Protein AF-U7V173-F1 (afdb_monomer_lite)

Secondary structure (DSSP, 8-state):
-PPPPHHHHHHHHHHHHHHHHHHHHIIIIIS---TTSGGGHHHHHHHHHHHHHHHHHHHHHHHHHTT--S-HHHHHHHHHHHTTHHHH---

Radius of gyration: 14.27 Å; chains: 1; bounding box: 32×26×40 Å

Foldseek 3Di:
DPDDDPVLLVVLLVVLVVVLVVVCCCCCVVVVHRCCDDPSVVVNVLSVLLSVQLSVLVVVQCVVCVVPPDDPVVSRVVSSNCSNVVVPDDD

pLDDT: mean 80.22, std 13.25, range [49.69, 95.75]

Sequence (91 aa):
MKRQGVLEILTYFVVGILFFFGYYLLMTEVFDIYPFSGVALIPTIYFVVAIFAFPKAGDIISNKTKDSILPPNFVMPLAYIIAPLFLFSKR

Structure (mmCIF, N/CA/C/O backbone):
data_AF-U7V173-F1
#
_entry.id   AF-U7V173-F1
#
loop_
_atom_site.group_PDB
_atom_site.id
_atom_site.type_symbol
_atom_site.label_atom_id
_atom_site.label_alt_id
_atom_site.label_comp_id
_atom_site.label_asym_id
_atom_site.label_entity_id
_atom_site.label_seq_id
_atom_site.pdbx_PDB_ins_code
_atom_site.Cartn_x
_atom_site.Cartn_y
_atom_site.Cartn_z
_atom_site.occupancy
_atom_site.B_iso_or_equiv
_atom_site.auth_seq_id
_atom_site.auth_comp_id
_atom_site.auth_asym_id
_atom_site.auth_atom_id
_atom_site.pdbx_PDB_model_num
ATOM 1 N N . MET A 1 1 ? -10.025 -0.298 22.755 1.00 49.69 1 MET A N 1
ATOM 2 C CA . MET A 1 1 ? -10.251 -0.327 21.293 1.00 49.69 1 MET A CA 1
ATOM 3 C C . MET A 1 1 ? -11.561 -1.053 21.040 1.00 49.69 1 MET A C 1
ATOM 5 O O . MET A 1 1 ? -11.744 -2.137 21.589 1.00 49.69 1 MET A O 1
ATOM 9 N N . LYS A 1 2 ? -12.500 -0.434 20.318 1.00 55.12 2 LYS A N 1
ATOM 10 C CA . LYS A 1 2 ? -13.758 -1.090 19.921 1.00 55.12 2 LYS A CA 1
ATOM 11 C C . LYS A 1 2 ? -13.387 -2.179 18.904 1.00 55.12 2 LYS A C 1
ATOM 13 O O . LYS A 1 2 ? -12.499 -1.948 18.094 1.00 55.12 2 LYS A O 1
ATOM 18 N N . ARG A 1 3 ? -13.988 -3.373 18.960 1.00 62.53 3 ARG A N 1
ATOM 19 C CA . ARG A 1 3 ? -13.731 -4.394 17.926 1.00 62.53 3 ARG A CA 1
ATOM 20 C C . ARG A 1 3 ? -14.183 -3.832 16.576 1.00 62.53 3 ARG A C 1
ATOM 22 O O . ARG A 1 3 ? -15.348 -3.458 16.460 1.00 62.53 3 ARG A O 1
ATOM 29 N N . GLN A 1 4 ? -13.278 -3.782 15.600 1.00 69.94 4 GLN A N 1
ATOM 30 C CA . GLN A 1 4 ? -13.637 -3.448 14.223 1.00 69.94 4 GLN A CA 1
ATOM 31 C C . GLN A 1 4 ? -14.654 -4.458 13.694 1.00 69.94 4 GLN A C 1
ATOM 33 O O . GLN A 1 4 ? -14.535 -5.666 13.932 1.00 69.94 4 GLN A O 1
ATOM 38 N N . GLY A 1 5 ? -15.667 -3.957 12.991 1.00 81.50 5 GLY A N 1
ATOM 39 C CA . GLY A 1 5 ? -16.629 -4.811 12.303 1.00 81.50 5 GLY A CA 1
ATOM 40 C C . GLY A 1 5 ? -15.986 -5.483 11.089 1.00 81.50 5 GLY A C 1
ATOM 41 O O . GLY A 1 5 ? -15.118 -4.907 10.439 1.00 81.50 5 GLY A O 1
ATOM 42 N N . VAL A 1 6 ? -16.445 -6.685 10.733 1.00 82.44 6 VAL A N 1
ATOM 43 C CA . VAL A 1 6 ? -15.946 -7.420 9.552 1.00 82.44 6 VAL A CA 1
ATOM 44 C C . VAL A 1 6 ? -16.095 -6.593 8.268 1.00 82.44 6 VAL A C 1
ATOM 46 O O . VAL A 1 6 ? -15.183 -6.563 7.448 1.00 82.44 6 VAL A O 1
ATOM 49 N N . LEU A 1 7 ? -17.204 -5.860 8.121 1.00 81.31 7 LEU A N 1
ATOM 50 C CA . LEU A 1 7 ? -17.440 -4.962 6.984 1.00 81.31 7 LEU A CA 1
ATOM 51 C C . LEU A 1 7 ? -16.421 -3.818 6.905 1.00 81.31 7 LEU A C 1
ATOM 53 O O . LEU A 1 7 ? -16.012 -3.424 5.817 1.00 81.31 7 LEU A O 1
ATOM 57 N N . GLU A 1 8 ? -15.987 -3.302 8.051 1.00 78.50 8 GLU A N 1
ATOM 58 C CA . GLU A 1 8 ? -15.000 -2.225 8.117 1.00 78.50 8 GLU A CA 1
ATOM 59 C C . GLU A 1 8 ? -13.628 -2.732 7.657 1.00 78.50 8 GLU A C 1
ATOM 61 O O . GLU A 1 8 ? -12.991 -2.126 6.800 1.00 78.50 8 GLU A O 1
ATOM 66 N N . ILE A 1 9 ? -13.227 -3.913 8.138 1.00 82.88 9 ILE A N 1
ATOM 67 C CA . ILE A 1 9 ? -12.000 -4.598 7.711 1.00 82.88 9 ILE A CA 1
ATOM 68 C C . ILE A 1 9 ? -12.021 -4.851 6.198 1.00 82.88 9 ILE A C 1
ATOM 70 O O . ILE A 1 9 ? -11.051 -4.534 5.510 1.00 82.88 9 ILE A O 1
ATOM 74 N N . LEU A 1 10 ? -13.132 -5.374 5.667 1.00 86.12 10 LEU A N 1
ATOM 75 C CA . LEU A 1 10 ? -13.298 -5.595 4.227 1.00 86.12 10 LEU A CA 1
ATOM 76 C C . LEU A 1 10 ? -13.193 -4.292 3.430 1.00 86.12 10 LEU A C 1
ATOM 78 O O . LEU A 1 10 ? -12.567 -4.276 2.373 1.00 86.12 10 LEU A O 1
ATOM 82 N N . THR A 1 11 ? -13.745 -3.197 3.952 1.00 85.38 11 THR A N 1
ATOM 83 C CA . THR A 1 11 ? -13.653 -1.879 3.311 1.00 85.38 11 THR A CA 1
ATOM 84 C C . THR A 1 11 ? -12.197 -1.431 3.199 1.00 85.38 11 THR A C 1
ATOM 86 O O . THR A 1 11 ? -11.769 -1.027 2.120 1.00 85.38 11 THR A O 1
ATOM 89 N N . TYR A 1 12 ? -11.402 -1.576 4.265 1.00 84.88 12 TYR A N 1
ATOM 90 C CA . TYR A 1 12 ? -9.968 -1.275 4.212 1.00 84.88 12 TYR A CA 1
ATOM 91 C C . TYR A 1 12 ? -9.234 -2.147 3.190 1.00 84.88 12 TYR A C 1
ATOM 93 O O . TYR A 1 12 ? -8.420 -1.623 2.435 1.00 84.88 12 TYR A O 1
ATOM 101 N N . PHE A 1 13 ? -9.541 -3.443 3.097 1.00 86.56 13 PHE A N 1
ATOM 102 C CA . PHE A 1 13 ? -8.929 -4.306 2.080 1.00 86.56 13 PHE A CA 1
ATOM 103 C C . PHE A 1 13 ? -9.256 -3.858 0.655 1.00 86.56 13 PHE A C 1
ATOM 105 O O . PHE A 1 13 ? -8.345 -3.728 -0.160 1.00 86.56 13 PHE A O 1
ATOM 112 N N . VAL A 1 14 ? -10.528 -3.576 0.362 1.00 89.44 14 VAL A N 1
ATOM 113 C CA . VAL A 1 14 ? -10.954 -3.103 -0.965 1.00 89.44 14 VAL A CA 1
ATOM 114 C C . VAL A 1 14 ? -10.262 -1.785 -1.312 1.00 89.44 14 VAL A C 1
ATOM 116 O O . VAL A 1 14 ? -9.696 -1.654 -2.394 1.00 89.44 14 VAL A O 1
ATOM 119 N N . VAL A 1 15 ? -10.235 -0.831 -0.381 1.00 88.19 15 VAL A N 1
ATOM 120 C CA . VAL A 1 15 ? -9.566 0.462 -0.585 1.00 88.19 15 VAL A CA 1
ATOM 121 C C . VAL A 1 15 ? -8.051 0.291 -0.752 1.00 88.19 15 VAL A C 1
ATOM 123 O O . VAL A 1 15 ? -7.453 0.930 -1.613 1.00 88.19 15 VAL A O 1
ATOM 126 N N . GLY A 1 16 ? -7.422 -0.600 0.016 1.00 88.19 16 GLY A N 1
ATOM 127 C CA . GLY A 1 16 ? -5.999 -0.905 -0.127 1.00 88.19 16 GLY A CA 1
ATOM 128 C C . GLY A 1 16 ? -5.662 -1.501 -1.494 1.00 88.19 16 GLY A C 1
ATOM 129 O O . GLY A 1 16 ? -4.696 -1.083 -2.130 1.00 88.19 16 GLY A O 1
ATOM 130 N N . ILE A 1 17 ? -6.497 -2.419 -1.990 1.00 92.12 17 ILE A N 1
ATOM 131 C CA . ILE A 1 17 ? -6.361 -2.979 -3.341 1.00 92.12 17 ILE A CA 1
ATOM 132 C C . ILE A 1 17 ? -6.501 -1.880 -4.398 1.00 92.12 17 ILE A C 1
ATOM 134 O O . ILE A 1 17 ? -5.722 -1.865 -5.346 1.00 92.12 17 ILE A O 1
ATOM 138 N N . LEU A 1 18 ? -7.430 -0.932 -4.229 1.00 92.38 18 LEU A N 1
ATOM 139 C CA . LEU A 1 18 ? -7.569 0.205 -5.145 1.00 92.38 18 LEU A CA 1
ATOM 140 C C . LEU A 1 18 ? -6.309 1.082 -5.173 1.00 92.38 18 LEU A C 1
ATOM 142 O O . LEU A 1 18 ? -5.868 1.471 -6.254 1.00 92.38 18 LEU A O 1
ATOM 146 N N . PHE A 1 19 ? -5.688 1.353 -4.021 1.00 90.12 19 PHE A N 1
ATOM 147 C CA . PHE A 1 19 ? -4.417 2.086 -3.982 1.00 90.12 19 PHE A CA 1
ATOM 148 C C . PHE A 1 19 ? -3.278 1.319 -4.655 1.00 90.12 19 PHE A C 1
ATOM 150 O O . PHE A 1 19 ? -2.494 1.914 -5.396 1.00 90.12 19 PHE A O 1
ATOM 157 N N . PHE A 1 20 ? -3.192 0.006 -4.436 1.00 92.81 20 PHE A N 1
ATOM 158 C CA . PHE A 1 20 ? -2.206 -0.826 -5.122 1.00 92.81 20 PHE A CA 1
ATOM 159 C C . PHE A 1 20 ? -2.437 -0.874 -6.633 1.00 92.81 20 PHE A C 1
ATOM 161 O O . PHE A 1 20 ? -1.484 -0.787 -7.400 1.00 92.81 20 PHE A O 1
ATOM 168 N N . PHE A 1 21 ? -3.694 -0.949 -7.067 1.00 94.19 21 PHE A N 1
ATOM 169 C CA . PHE A 1 21 ? -4.047 -0.911 -8.479 1.00 94.19 21 PHE A CA 1
ATOM 170 C C . PHE A 1 21 ? -3.679 0.434 -9.119 1.00 94.19 21 PHE A C 1
ATOM 172 O O . PHE A 1 21 ? -3.098 0.458 -10.200 1.00 94.19 21 PHE A O 1
ATOM 179 N N . GLY A 1 22 ? -3.924 1.550 -8.424 1.00 93.00 22 GLY A N 1
ATOM 180 C CA . GLY A 1 22 ? -3.473 2.871 -8.866 1.00 93.00 22 GLY A CA 1
ATOM 181 C C . GLY A 1 22 ? -1.950 2.963 -9.000 1.00 93.00 22 GLY A C 1
ATOM 182 O O . GLY A 1 22 ? -1.455 3.477 -9.999 1.00 93.00 22 GLY A O 1
ATOM 183 N N . TYR A 1 23 ? -1.204 2.411 -8.038 1.00 93.19 23 TYR A N 1
ATOM 184 C CA . TYR A 1 23 ? 0.255 2.291 -8.131 1.00 93.19 23 TYR A CA 1
ATOM 185 C C . TYR A 1 23 ? 0.689 1.432 -9.327 1.00 93.19 23 TYR A C 1
ATOM 187 O O . TYR A 1 23 ? 1.587 1.826 -10.066 1.00 93.19 23 TYR A O 1
ATOM 195 N N . TYR A 1 24 ? 0.042 0.285 -9.542 1.00 94.12 24 TYR A N 1
ATOM 196 C CA . TYR A 1 24 ? 0.342 -0.600 -10.664 1.00 94.12 24 TYR A CA 1
ATOM 197 C C . TYR A 1 24 ? 0.169 0.124 -12.004 1.00 94.12 24 TYR A C 1
ATOM 199 O O . TYR A 1 24 ? 1.110 0.147 -12.791 1.00 94.12 24 TYR A O 1
ATOM 207 N N . LEU A 1 25 ? -0.980 0.779 -12.216 1.00 95.75 25 LEU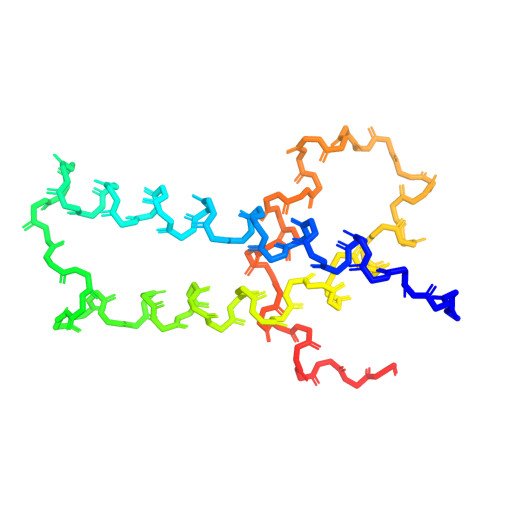 A N 1
ATOM 208 C CA . LEU A 1 25 ? -1.249 1.547 -13.436 1.00 95.75 25 LEU A CA 1
ATOM 209 C C . LEU A 1 25 ? -0.264 2.698 -13.624 1.00 95.75 25 LEU A C 1
ATOM 211 O O . LEU A 1 25 ? 0.196 2.937 -14.731 1.00 95.75 25 LEU A O 1
ATOM 215 N N . LEU A 1 26 ? 0.095 3.405 -12.553 1.00 94.06 26 LEU A N 1
ATOM 216 C CA . LEU A 1 26 ? 1.108 4.456 -12.614 1.00 94.06 26 LEU A CA 1
ATOM 217 C C . LEU A 1 26 ? 2.451 3.893 -13.110 1.00 94.06 26 LEU A C 1
ATOM 219 O O . LEU A 1 26 ? 3.087 4.480 -13.981 1.00 94.06 26 LEU A O 1
ATOM 223 N N . MET A 1 27 ? 2.874 2.739 -12.592 1.00 94.69 27 MET A N 1
ATOM 224 C CA . MET A 1 27 ? 4.133 2.112 -12.997 1.00 94.69 27 MET A CA 1
ATOM 225 C C . MET A 1 27 ? 4.102 1.616 -14.443 1.00 94.69 27 MET A C 1
ATOM 227 O O . MET A 1 27 ? 5.078 1.829 -15.159 1.00 94.69 27 MET A O 1
ATOM 231 N N . THR A 1 28 ? 3.003 1.001 -14.884 1.00 95.19 28 THR A N 1
ATOM 232 C CA . THR A 1 28 ? 2.911 0.436 -16.238 1.00 95.19 28 THR A CA 1
ATOM 233 C C . THR A 1 28 ? 2.601 1.484 -17.301 1.00 95.19 28 THR A C 1
ATOM 235 O O . THR A 1 28 ? 3.257 1.498 -18.332 1.00 95.19 28 THR A O 1
ATOM 238 N N . GLU A 1 29 ? 1.647 2.383 -17.059 1.00 95.56 29 GLU A N 1
ATOM 239 C CA . GLU A 1 29 ? 1.147 3.323 -18.076 1.00 95.56 29 GLU A CA 1
ATOM 240 C C . GLU A 1 29 ? 1.957 4.622 -18.146 1.00 95.56 29 GLU A C 1
ATOM 242 O O . GLU A 1 29 ? 2.040 5.243 -19.202 1.00 95.56 29 GLU A O 1
ATOM 247 N N . VAL A 1 30 ? 2.530 5.072 -17.023 1.00 95.25 30 VAL A N 1
ATOM 248 C CA . VAL A 1 30 ? 3.249 6.360 -16.967 1.00 95.25 30 VAL A CA 1
ATOM 249 C C . VAL A 1 30 ? 4.755 6.158 -17.029 1.00 95.25 30 VAL A C 1
ATOM 251 O O . VAL A 1 30 ? 5.446 6.909 -17.713 1.00 95.25 30 VAL A O 1
ATOM 254 N N . PHE A 1 31 ? 5.270 5.164 -16.305 1.00 91.88 31 PHE A N 1
ATOM 255 C CA . PHE A 1 31 ? 6.710 4.930 -16.206 1.00 91.88 31 PHE A CA 1
ATOM 256 C C . PHE A 1 31 ? 7.229 3.814 -17.115 1.00 91.88 31 PHE A C 1
ATOM 258 O O . PHE A 1 31 ? 8.443 3.717 -17.265 1.00 91.88 31 PHE A O 1
ATOM 265 N N . ASP A 1 32 ? 6.348 3.005 -17.714 1.00 93.56 32 ASP A N 1
ATOM 266 C CA . ASP A 1 32 ? 6.707 1.826 -18.520 1.00 93.56 32 ASP A CA 1
ATOM 267 C C . ASP A 1 32 ? 7.655 0.861 -17.773 1.00 93.56 32 ASP A C 1
ATOM 269 O O . ASP A 1 32 ? 8.612 0.299 -18.307 1.00 93.56 32 ASP A O 1
ATOM 273 N N . ILE A 1 33 ? 7.418 0.701 -16.466 1.00 92.62 33 ILE A N 1
ATOM 274 C CA . ILE A 1 33 ? 8.201 -0.167 -15.585 1.00 92.62 33 ILE A CA 1
ATOM 275 C C . ILE A 1 33 ? 7.310 -1.293 -15.089 1.00 92.62 33 ILE A C 1
ATOM 277 O O . ILE A 1 33 ? 6.279 -1.061 -14.458 1.00 92.62 33 ILE A O 1
ATOM 281 N N . TYR A 1 34 ? 7.761 -2.53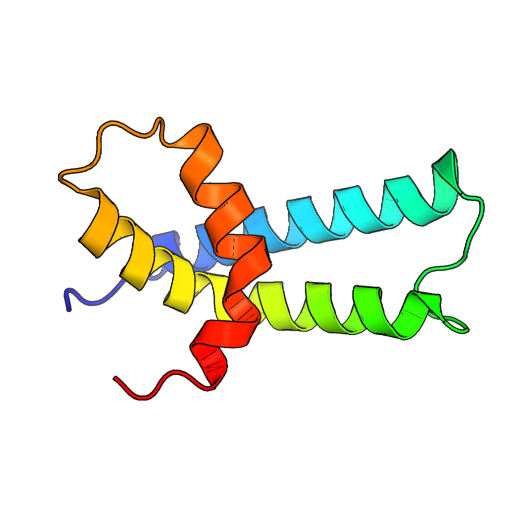4 -15.270 1.00 92.81 34 TYR A N 1
ATOM 282 C CA . TYR A 1 34 ? 7.087 -3.686 -14.686 1.00 92.81 34 TYR A CA 1
ATOM 283 C C . TYR A 1 34 ? 7.309 -3.736 -13.158 1.00 92.81 34 TYR A C 1
ATOM 285 O O . TYR A 1 34 ? 8.435 -3.996 -12.708 1.00 92.81 34 TYR A O 1
ATOM 293 N N . PRO A 1 35 ? 6.259 -3.536 -12.332 1.00 89.62 35 PRO A N 1
ATOM 294 C CA . PRO A 1 35 ? 6.410 -3.304 -10.894 1.00 89.62 35 PRO A CA 1
ATOM 295 C C . PRO A 1 35 ? 6.894 -4.536 -10.117 1.00 89.62 35 PRO A C 1
ATOM 297 O O . PRO A 1 35 ? 7.460 -4.405 -9.034 1.00 89.62 35 PRO A O 1
ATOM 300 N N . PHE A 1 36 ? 6.742 -5.740 -10.671 1.00 93.50 36 PHE A N 1
ATOM 301 C CA . PHE A 1 36 ? 7.215 -6.981 -10.051 1.00 93.50 36 PHE A CA 1
ATOM 302 C C . PHE A 1 36 ? 8.641 -7.368 -10.480 1.00 93.50 36 PHE A C 1
ATOM 304 O O . PHE A 1 36 ? 9.019 -8.535 -10.389 1.00 93.50 36 PHE A O 1
ATOM 311 N N . SER A 1 37 ? 9.445 -6.413 -10.957 1.00 90.12 37 SER A N 1
ATOM 312 C CA . SER A 1 37 ? 10.836 -6.660 -11.350 1.00 90.12 37 SER A CA 1
ATOM 313 C C . SER A 1 37 ? 11.787 -5.540 -10.938 1.00 90.12 37 SER A C 1
ATOM 315 O O . SER A 1 37 ? 11.390 -4.393 -10.731 1.00 90.12 37 SER A O 1
ATOM 317 N N . GLY A 1 38 ? 13.070 -5.892 -10.822 1.00 91.19 38 GLY A N 1
ATOM 318 C CA . GLY A 1 38 ? 14.147 -4.946 -10.544 1.00 91.19 38 GLY A CA 1
ATOM 319 C C . GLY A 1 38 ? 13.921 -4.136 -9.266 1.00 91.19 38 GLY A C 1
ATOM 320 O O . GLY A 1 38 ? 13.427 -4.641 -8.259 1.00 91.19 38 GLY A O 1
ATOM 321 N N . VAL A 1 39 ? 14.284 -2.855 -9.314 1.00 89.31 39 VAL A N 1
ATOM 322 C CA . VAL A 1 39 ? 14.175 -1.938 -8.167 1.00 89.31 39 VAL A CA 1
ATOM 323 C C . VAL A 1 39 ? 12.727 -1.594 -7.803 1.00 89.31 39 VAL A C 1
ATOM 325 O O . VAL A 1 39 ? 12.455 -1.247 -6.655 1.00 89.31 39 VAL A O 1
ATOM 328 N N . ALA A 1 40 ? 11.785 -1.745 -8.741 1.00 90.06 40 ALA A N 1
ATOM 329 C CA . ALA A 1 40 ? 10.362 -1.502 -8.511 1.00 90.06 40 ALA A CA 1
ATOM 330 C C . ALA A 1 40 ? 9.708 -2.565 -7.613 1.00 90.06 40 ALA A C 1
ATOM 332 O O . ALA A 1 40 ? 8.671 -2.305 -7.007 1.00 90.06 40 ALA A O 1
ATOM 333 N N . LEU A 1 41 ? 10.345 -3.727 -7.437 1.00 91.69 41 LEU A N 1
ATOM 334 C CA . LEU A 1 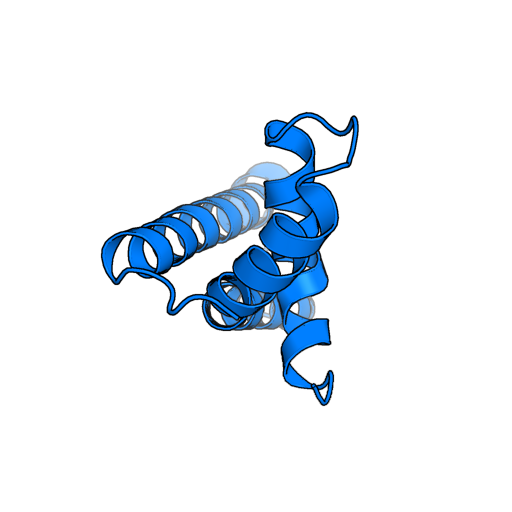41 ? 9.866 -4.770 -6.532 1.00 91.69 41 LEU A CA 1
ATOM 335 C C . LEU A 1 41 ? 9.749 -4.270 -5.081 1.00 91.69 41 LEU A C 1
ATOM 337 O O . LEU A 1 41 ? 8.835 -4.665 -4.363 1.00 91.69 41 LEU A O 1
ATOM 341 N N . ILE A 1 42 ? 10.658 -3.387 -4.650 1.00 90.94 42 ILE A N 1
ATOM 342 C CA . ILE A 1 42 ? 10.693 -2.857 -3.279 1.00 90.94 42 ILE A CA 1
ATOM 343 C C . ILE A 1 42 ? 9.399 -2.087 -2.952 1.00 90.94 42 ILE A C 1
ATOM 345 O O . ILE A 1 42 ? 8.709 -2.483 -2.006 1.00 90.94 42 ILE A O 1
ATOM 349 N N . PRO A 1 43 ? 9.012 -1.035 -3.707 1.00 90.19 43 PRO A N 1
ATOM 350 C CA . PRO A 1 43 ? 7.733 -0.370 -3.484 1.00 90.19 43 PRO A CA 1
ATOM 351 C C . PRO A 1 43 ? 6.543 -1.309 -3.714 1.00 90.19 43 PRO A C 1
ATOM 353 O O . PRO A 1 43 ? 5.597 -1.267 -2.937 1.00 90.19 43 PRO A O 1
ATOM 356 N N . THR A 1 44 ? 6.590 -2.230 -4.675 1.00 92.56 44 THR A N 1
ATOM 357 C CA . THR A 1 44 ? 5.505 -3.209 -4.873 1.00 92.56 44 THR A CA 1
ATOM 358 C C . THR A 1 44 ? 5.242 -4.059 -3.631 1.00 92.56 44 THR A C 1
ATOM 360 O O . THR A 1 44 ? 4.102 -4.149 -3.174 1.00 92.56 44 THR A O 1
ATOM 363 N N . ILE A 1 45 ? 6.289 -4.636 -3.032 1.00 92.44 45 ILE A N 1
ATOM 364 C CA . ILE A 1 45 ? 6.176 -5.400 -1.780 1.00 92.44 45 ILE A CA 1
ATOM 365 C C . ILE A 1 45 ? 5.650 -4.499 -0.661 1.00 92.44 45 ILE A C 1
ATOM 367 O O . ILE A 1 45 ? 4.780 -4.920 0.101 1.00 92.44 45 ILE A O 1
ATOM 371 N N . TYR A 1 46 ? 6.128 -3.254 -0.582 1.00 90.69 46 TYR A N 1
ATOM 372 C CA . TYR A 1 46 ? 5.649 -2.286 0.403 1.00 90.69 46 TYR A CA 1
ATOM 373 C C . TYR A 1 46 ? 4.138 -2.061 0.303 1.00 90.69 46 TYR A C 1
ATOM 375 O O . TYR A 1 46 ? 3.439 -2.157 1.312 1.00 90.69 46 TYR A O 1
ATOM 383 N N . PHE A 1 47 ? 3.622 -1.812 -0.904 1.00 90.50 47 PHE A N 1
ATOM 384 C CA . PHE A 1 47 ? 2.190 -1.624 -1.121 1.00 90.50 47 PHE A CA 1
ATOM 385 C C . PHE A 1 47 ? 1.401 -2.893 -0.780 1.00 90.50 47 PHE A C 1
ATOM 387 O O . PHE A 1 47 ? 0.374 -2.800 -0.118 1.00 90.50 47 PHE A O 1
ATOM 394 N N . VAL A 1 48 ? 1.889 -4.082 -1.144 1.00 91.75 48 VAL A N 1
ATOM 395 C CA . VAL A 1 48 ? 1.224 -5.345 -0.775 1.00 91.75 48 VAL A CA 1
ATOM 396 C C . VAL A 1 48 ? 1.151 -5.510 0.746 1.00 91.75 48 VAL A C 1
ATOM 398 O O . VAL A 1 48 ? 0.092 -5.825 1.283 1.00 91.75 48 VAL A O 1
ATOM 401 N N . VAL A 1 49 ? 2.244 -5.245 1.464 1.00 91.06 49 VAL A N 1
ATOM 402 C CA . VAL A 1 49 ? 2.268 -5.288 2.937 1.00 91.06 49 VAL A CA 1
ATOM 403 C C . VAL A 1 49 ? 1.335 -4.230 3.535 1.00 91.06 49 VAL A C 1
ATOM 405 O O . VAL A 1 49 ? 0.653 -4.503 4.527 1.00 91.06 49 VAL A O 1
ATOM 408 N N . ALA A 1 50 ? 1.254 -3.048 2.919 1.00 89.44 50 ALA A N 1
ATOM 409 C CA . ALA A 1 50 ? 0.355 -1.983 3.342 1.00 89.44 50 ALA A CA 1
ATOM 410 C C . ALA A 1 50 ? -1.110 -2.430 3.311 1.00 89.44 50 ALA A C 1
ATOM 412 O O . ALA A 1 50 ? -1.807 -2.173 4.286 1.00 89.44 50 ALA A O 1
ATOM 413 N N . ILE A 1 51 ? -1.553 -3.186 2.295 1.00 89.88 51 ILE A N 1
ATOM 414 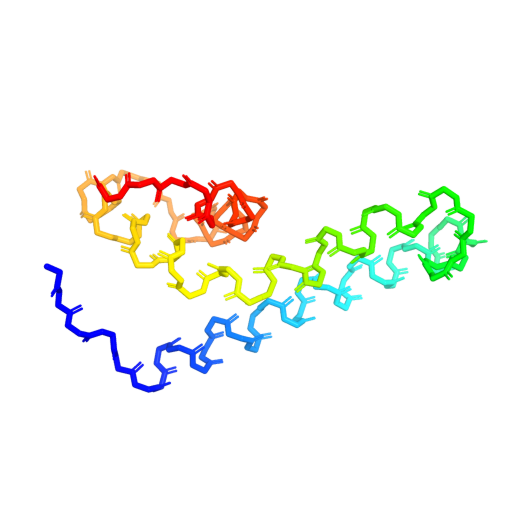C CA . ILE A 1 51 ? -2.922 -3.739 2.224 1.00 89.88 51 ILE A CA 1
ATOM 415 C C . ILE A 1 51 ? -3.279 -4.519 3.495 1.00 89.88 51 ILE A C 1
ATOM 417 O O . ILE A 1 51 ? -4.333 -4.292 4.085 1.00 89.88 51 ILE A O 1
ATOM 421 N N . PHE A 1 52 ? -2.396 -5.411 3.949 1.00 87.75 52 PHE A N 1
ATOM 422 C CA . PHE A 1 52 ? -2.652 -6.238 5.134 1.00 87.75 52 PHE A CA 1
ATOM 423 C C . PHE A 1 52 ? -2.546 -5.457 6.445 1.00 87.75 52 PHE A C 1
ATOM 425 O O . PHE A 1 52 ? -3.232 -5.771 7.418 1.00 87.75 52 PHE A O 1
ATOM 432 N N . ALA A 1 53 ? -1.694 -4.435 6.485 1.00 86.62 53 ALA A N 1
ATOM 433 C CA . ALA A 1 53 ? -1.513 -3.593 7.661 1.00 86.62 53 ALA A CA 1
ATOM 434 C C . ALA A 1 53 ? -2.594 -2.506 7.799 1.00 86.62 53 ALA A C 1
ATOM 436 O O . ALA A 1 53 ? -2.818 -1.978 8.895 1.00 86.62 53 ALA A O 1
ATOM 437 N N . PHE A 1 54 ? -3.263 -2.168 6.697 1.00 85.69 54 PHE A N 1
ATOM 438 C CA . PHE A 1 54 ? -4.159 -1.025 6.597 1.00 85.69 54 PHE A CA 1
ATOM 439 C C . PHE A 1 54 ? -5.369 -1.077 7.535 1.00 85.69 54 PHE A C 1
ATOM 441 O O . PHE A 1 54 ? -5.634 -0.051 8.156 1.00 85.69 54 PHE A O 1
ATOM 448 N N . PRO A 1 55 ? -6.048 -2.219 7.768 1.00 84.12 55 PRO A N 1
ATOM 449 C CA . PRO A 1 55 ? -7.147 -2.269 8.735 1.00 84.12 55 PRO A CA 1
ATOM 450 C C . PRO A 1 55 ? -6.723 -1.834 10.146 1.00 84.12 55 PRO A C 1
ATOM 452 O O . PRO A 1 55 ? -7.432 -1.078 10.813 1.00 84.12 55 PRO A O 1
ATOM 455 N N . LYS A 1 56 ? -5.522 -2.252 10.578 1.00 81.56 56 LYS A N 1
ATOM 456 C CA . LYS A 1 56 ? -4.959 -1.911 11.893 1.00 81.56 56 LYS A CA 1
ATOM 457 C C . LYS A 1 56 ? -4.578 -0.431 11.969 1.00 81.56 56 LYS A C 1
ATOM 459 O O . LYS A 1 56 ? -4.874 0.226 12.964 1.00 81.56 56 LYS A O 1
ATOM 464 N N . ALA A 1 57 ? -3.932 0.096 10.930 1.00 81.19 57 ALA A N 1
ATOM 465 C CA . ALA A 1 57 ? -3.568 1.510 10.863 1.00 81.19 57 ALA A CA 1
ATOM 466 C C . ALA A 1 57 ? -4.809 2.414 10.783 1.00 81.19 57 ALA A C 1
ATOM 468 O O . ALA A 1 57 ? -4.882 3.421 11.484 1.00 81.19 57 ALA A O 1
ATOM 469 N N . GLY A 1 58 ? -5.811 2.007 10.002 1.00 75.19 58 GLY A N 1
ATOM 470 C CA . GLY A 1 58 ? -7.105 2.668 9.873 1.00 75.19 58 GLY A CA 1
ATOM 471 C C . GLY A 1 58 ? -7.838 2.789 11.206 1.00 75.19 58 GLY A C 1
ATOM 472 O O . GLY A 1 58 ? -8.305 3.878 11.523 1.00 75.19 58 GLY A O 1
ATOM 473 N N . ASP A 1 59 ? -7.852 1.742 12.043 1.00 75.44 59 ASP A N 1
ATOM 474 C CA . ASP A 1 59 ? -8.446 1.821 13.391 1.00 75.44 59 ASP A CA 1
ATOM 475 C C . ASP A 1 59 ? -7.720 2.831 14.287 1.00 75.44 59 ASP A C 1
ATOM 477 O O . ASP A 1 59 ? -8.336 3.642 14.981 1.00 75.44 59 ASP A O 1
ATOM 481 N N . ILE A 1 60 ? -6.384 2.778 14.292 1.00 75.00 60 ILE A N 1
ATOM 482 C CA . ILE A 1 60 ? -5.552 3.635 15.144 1.00 75.00 60 ILE A CA 1
ATOM 483 C C . ILE A 1 60 ? -5.751 5.096 14.756 1.00 75.00 60 ILE A C 1
ATOM 485 O O . ILE A 1 60 ? -5.935 5.951 15.622 1.00 75.00 60 ILE A O 1
ATOM 489 N N . ILE A 1 61 ? -5.727 5.371 13.457 1.00 74.38 61 ILE A N 1
ATOM 490 C CA . ILE A 1 61 ? -5.850 6.721 12.924 1.00 74.38 61 ILE A CA 1
ATOM 491 C C . ILE A 1 61 ? -7.288 7.198 13.088 1.00 74.38 61 ILE A C 1
ATOM 493 O O . ILE A 1 61 ? -7.485 8.230 13.703 1.00 74.38 61 ILE A O 1
ATOM 497 N N . SER A 1 62 ? -8.299 6.415 12.710 1.00 70.31 62 SER A N 1
ATOM 498 C CA . SER A 1 62 ? -9.713 6.752 12.944 1.00 70.31 62 SER A CA 1
ATOM 499 C C . SER A 1 62 ? -9.994 7.104 14.410 1.00 70.31 62 SER A C 1
ATOM 501 O O . SER A 1 62 ? -10.621 8.122 14.699 1.00 70.31 62 SER A O 1
ATOM 503 N N . ASN A 1 63 ? -9.459 6.336 15.367 1.00 69.62 63 ASN A N 1
ATOM 504 C CA . ASN A 1 63 ? -9.627 6.643 16.790 1.00 69.62 63 ASN A CA 1
ATOM 505 C C . ASN A 1 63 ? -8.848 7.884 17.254 1.00 69.62 63 ASN A C 1
ATOM 507 O O . ASN A 1 63 ? -9.337 8.574 18.144 1.00 69.62 63 ASN A O 1
ATOM 511 N N . LYS A 1 64 ? -7.677 8.187 16.675 1.00 68.12 64 LYS A N 1
ATOM 512 C CA . LYS A 1 64 ? -6.906 9.411 16.977 1.00 68.12 64 LYS A CA 1
ATOM 513 C C . LYS A 1 64 ? -7.438 10.659 16.269 1.00 68.12 64 LYS A C 1
ATOM 515 O O . LYS A 1 64 ? -7.215 11.769 16.737 1.00 68.12 64 LYS A O 1
ATOM 520 N N . THR A 1 65 ? -8.118 10.484 15.144 1.00 63.78 65 THR A N 1
ATOM 521 C CA . THR A 1 65 ? -8.587 11.556 14.258 1.00 63.78 65 THR A CA 1
ATOM 522 C C . THR A 1 65 ? -10.060 11.900 14.507 1.00 63.78 65 THR A C 1
ATOM 524 O O . THR A 1 65 ? -10.555 12.849 13.915 1.00 63.78 65 THR A O 1
ATOM 527 N N . LYS A 1 66 ? -10.749 11.210 15.434 1.00 58.44 66 LYS A N 1
ATOM 528 C CA . LYS A 1 66 ? -12.115 11.553 15.884 1.00 58.44 66 LYS A CA 1
ATOM 529 C C . LYS A 1 66 ? -12.278 13.008 16.344 1.00 58.44 66 LYS A C 1
ATOM 531 O O . LYS A 1 66 ? -13.363 13.548 16.180 1.00 58.44 66 LYS A O 1
ATOM 536 N N . ASP A 1 67 ? -11.204 13.626 16.838 1.00 56.09 67 ASP A N 1
ATOM 537 C CA . ASP A 1 67 ? -11.165 15.032 17.269 1.00 56.09 67 ASP A CA 1
ATOM 538 C C . ASP A 1 67 ? -10.376 15.945 16.304 1.00 56.09 67 ASP A C 1
ATOM 540 O O . ASP A 1 67 ? -10.083 17.098 16.620 1.00 56.09 67 ASP A O 1
ATOM 544 N N . SER A 1 68 ? -9.974 15.447 15.130 1.00 54.28 68 SER A N 1
ATOM 545 C CA . SER A 1 68 ? -9.114 16.185 14.199 1.00 54.28 68 SER A CA 1
ATOM 546 C C . SER A 1 68 ? -9.908 16.835 13.065 1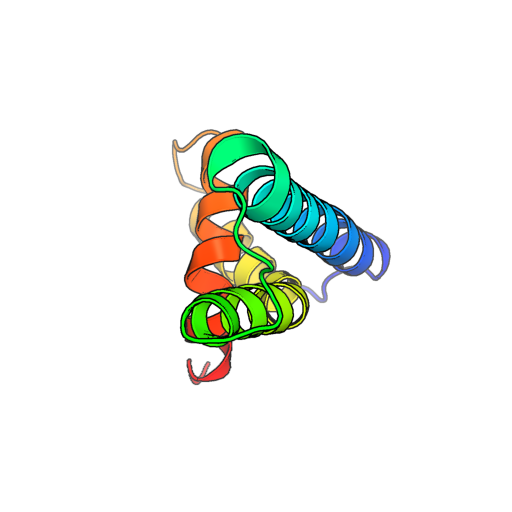.00 54.28 68 SER A C 1
ATOM 548 O O . SER A 1 68 ? -10.814 16.241 12.492 1.00 54.28 68 SER A O 1
ATOM 550 N N . ILE A 1 69 ? -9.495 18.049 12.695 1.00 52.69 69 ILE A N 1
ATOM 551 C CA . ILE A 1 69 ? -10.087 18.908 11.651 1.00 52.69 69 ILE A CA 1
ATOM 552 C C . ILE A 1 69 ? -9.787 18.383 10.226 1.00 52.69 69 ILE A C 1
ATOM 554 O O . ILE A 1 69 ? -10.272 18.925 9.233 1.00 52.69 69 ILE A O 1
ATOM 558 N N . LEU A 1 70 ? -8.976 17.327 10.090 1.00 55.75 70 LEU A N 1
ATOM 559 C CA . LEU A 1 70 ? -8.566 16.810 8.787 1.00 55.75 70 LEU A CA 1
ATOM 560 C C . LEU A 1 70 ? -9.728 16.104 8.065 1.00 55.75 70 LEU A C 1
ATOM 562 O O . LEU A 1 70 ? -10.326 15.181 8.622 1.00 55.75 70 LEU A O 1
ATOM 566 N N . PRO A 1 71 ? -10.027 16.480 6.807 1.00 60.31 71 PRO A N 1
ATOM 567 C CA . PRO A 1 71 ? -11.098 15.852 6.051 1.00 60.31 71 PRO A CA 1
ATOM 568 C C . PRO A 1 71 ? -10.801 14.355 5.831 1.00 60.31 71 PRO A C 1
ATOM 570 O O . PRO A 1 71 ? -9.656 14.004 5.524 1.00 60.31 71 PRO A O 1
ATOM 573 N N . PRO A 1 72 ? -11.816 13.469 5.904 1.00 58.91 72 PRO A N 1
ATOM 574 C CA . PRO A 1 72 ? -11.654 12.011 5.790 1.00 58.91 72 PRO A CA 1
ATOM 575 C C . PRO A 1 72 ? -10.857 11.563 4.555 1.00 58.91 72 PRO A C 1
ATOM 577 O O . PRO A 1 72 ? -10.110 10.585 4.603 1.00 58.91 72 PRO A O 1
ATOM 580 N N . ASN A 1 73 ? -10.961 12.334 3.470 1.00 59.94 73 ASN A N 1
ATOM 581 C CA . ASN A 1 73 ? -10.299 12.092 2.189 1.00 59.94 73 ASN A CA 1
ATOM 582 C C . ASN A 1 73 ? -8.762 12.140 2.269 1.00 59.94 73 ASN A C 1
ATOM 584 O O . ASN A 1 73 ? -8.100 11.482 1.474 1.00 59.94 73 ASN A O 1
ATOM 588 N N . PHE A 1 74 ? -8.184 12.882 3.221 1.00 62.81 74 PHE A N 1
ATOM 589 C CA . PHE A 1 74 ? -6.728 12.942 3.432 1.00 62.81 74 PHE A CA 1
ATOM 590 C C . PHE A 1 74 ? -6.226 11.894 4.426 1.00 62.81 74 PHE A C 1
ATOM 592 O O . PHE A 1 74 ? -5.072 11.471 4.372 1.00 62.81 74 PHE A O 1
ATOM 599 N N . VAL A 1 75 ? -7.098 11.454 5.328 1.00 68.56 75 VAL A N 1
ATOM 600 C CA . VAL A 1 75 ? -6.751 10.533 6.413 1.00 68.56 75 VAL A CA 1
ATOM 601 C C . VAL A 1 75 ? -6.517 9.123 5.871 1.00 68.56 75 VAL A C 1
ATOM 603 O O . VAL A 1 75 ? -5.595 8.434 6.301 1.00 68.56 75 VAL A O 1
ATOM 606 N N . MET A 1 76 ? -7.316 8.711 4.887 1.00 72.69 76 MET A N 1
ATOM 607 C CA . MET A 1 76 ? -7.325 7.347 4.357 1.00 72.69 76 MET A CA 1
ATOM 608 C C . MET A 1 76 ? -6.089 6.997 3.494 1.00 72.69 76 MET A C 1
ATOM 610 O O . MET A 1 76 ? -5.493 5.946 3.741 1.00 72.69 76 MET A O 1
ATOM 614 N N . PR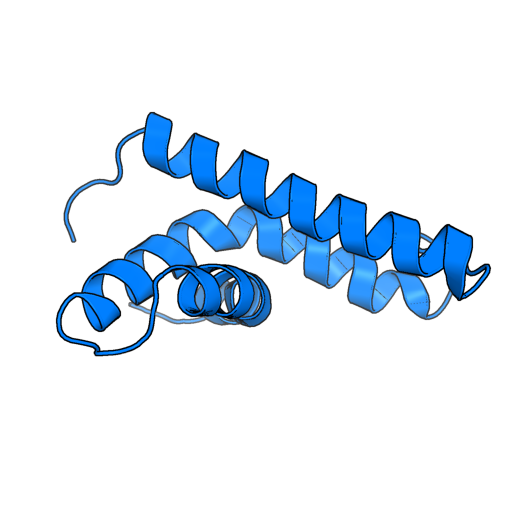O A 1 77 ? -5.612 7.857 2.566 1.00 77.25 77 PRO A N 1
ATOM 615 C CA . PRO A 1 77 ? -4.361 7.615 1.838 1.00 77.25 77 PRO A CA 1
ATOM 616 C C . PRO A 1 77 ? -3.133 7.643 2.753 1.00 77.25 77 PRO A C 1
ATOM 618 O O . PRO A 1 77 ? -2.254 6.791 2.638 1.00 77.25 77 PRO A O 1
ATOM 621 N N . LEU A 1 78 ? -3.082 8.591 3.698 1.00 76.50 78 LEU A N 1
ATOM 622 C CA . LEU A 1 78 ? -1.986 8.670 4.664 1.00 76.50 78 LEU A CA 1
ATOM 623 C C . LEU A 1 78 ? -1.922 7.406 5.510 1.00 76.50 78 LEU A C 1
ATOM 625 O O . LEU A 1 78 ? -0.848 6.826 5.634 1.00 76.50 78 LEU A O 1
ATOM 629 N N . ALA A 1 79 ? -3.070 6.955 6.022 1.00 77.94 79 ALA A N 1
ATOM 630 C CA . ALA A 1 79 ? -3.195 5.730 6.795 1.00 77.94 79 ALA A CA 1
ATOM 631 C C . ALA A 1 79 ? -2.693 4.498 6.040 1.00 77.94 79 ALA A C 1
ATOM 633 O O . ALA A 1 79 ? -2.043 3.651 6.647 1.00 77.94 79 ALA A O 1
ATOM 634 N N . TYR A 1 80 ? -2.945 4.425 4.733 1.00 79.88 80 TYR A N 1
ATOM 635 C CA . TYR A 1 80 ? -2.445 3.351 3.883 1.00 79.88 80 TYR A CA 1
ATOM 636 C C . TYR A 1 80 ? -0.922 3.414 3.721 1.00 79.88 80 TYR A C 1
ATOM 638 O O . TYR A 1 80 ? -0.236 2.421 3.957 1.00 79.88 80 TYR A O 1
ATOM 646 N N . ILE A 1 81 ? -0.377 4.596 3.406 1.00 81.75 81 ILE A N 1
ATOM 647 C CA . ILE A 1 81 ? 1.068 4.785 3.228 1.00 81.75 81 ILE A CA 1
ATOM 648 C C . ILE A 1 81 ? 1.821 4.423 4.502 1.00 81.75 81 ILE A C 1
ATOM 650 O O . ILE A 1 81 ? 2.829 3.740 4.416 1.00 81.75 81 ILE A O 1
ATOM 654 N N . ILE A 1 82 ? 1.352 4.828 5.682 1.00 82.38 82 ILE A N 1
ATOM 655 C CA . ILE A 1 82 ? 2.056 4.547 6.944 1.00 82.38 82 ILE A CA 1
ATOM 656 C C . ILE A 1 82 ? 1.699 3.187 7.555 1.00 82.38 82 ILE A C 1
ATOM 658 O O . ILE A 1 82 ? 2.277 2.812 8.576 1.00 82.38 82 ILE A O 1
ATOM 662 N N . ALA A 1 83 ? 0.773 2.429 6.955 1.00 80.94 83 ALA A N 1
ATOM 663 C CA . ALA A 1 83 ? 0.273 1.180 7.523 1.00 80.94 83 ALA A CA 1
ATOM 664 C C . ALA A 1 83 ? 1.376 0.160 7.857 1.00 80.94 83 ALA A C 1
ATOM 666 O O . ALA A 1 83 ? 1.354 -0.374 8.972 1.00 80.94 83 ALA A O 1
ATOM 667 N N . PRO A 1 84 ? 2.388 -0.075 6.997 1.00 79.38 84 PRO A N 1
ATOM 668 C CA . PRO A 1 84 ? 3.474 -1.004 7.313 1.00 79.38 84 PRO A CA 1
ATOM 669 C C . PRO A 1 84 ? 4.259 -0.640 8.583 1.00 79.38 84 PRO A C 1
ATOM 671 O O . PRO A 1 84 ? 4.726 -1.531 9.290 1.00 79.38 84 PRO A O 1
ATOM 674 N N . LEU A 1 85 ? 4.352 0.646 8.942 1.00 79.25 85 LEU A N 1
ATOM 675 C CA . LEU A 1 85 ? 5.027 1.094 10.170 1.00 79.25 85 LEU A CA 1
ATOM 676 C C . LEU A 1 85 ? 4.264 0.659 11.433 1.00 79.25 85 LEU A C 1
ATOM 678 O O . LEU A 1 85 ? 4.862 0.371 12.472 1.00 79.25 85 LEU A O 1
ATOM 682 N N . PHE A 1 86 ? 2.939 0.530 11.338 1.00 73.00 86 PHE A N 1
ATOM 683 C CA . PHE A 1 86 ? 2.087 0.066 12.435 1.00 73.00 86 PHE A CA 1
ATOM 684 C C . PHE A 1 86 ? 2.121 -1.455 12.651 1.00 73.00 86 PHE A C 1
ATOM 686 O O . PHE A 1 86 ? 1.608 -1.935 13.670 1.00 73.00 86 PHE A O 1
ATOM 693 N N . LEU A 1 87 ? 2.747 -2.230 11.755 1.00 67.62 87 LEU A N 1
ATOM 694 C CA . LEU A 1 87 ? 3.014 -3.653 12.006 1.00 67.62 87 LEU A CA 1
ATOM 695 C C . LEU A 1 87 ? 4.003 -3.831 13.164 1.00 67.62 87 LEU A C 1
ATOM 697 O O . LEU A 1 87 ? 3.797 -4.706 14.003 1.00 67.62 87 LEU A O 1
ATOM 701 N N . PHE A 1 88 ? 5.008 -2.954 13.254 1.00 64.81 88 PHE A N 1
ATOM 702 C CA . PHE A 1 88 ? 6.061 -2.998 14.276 1.00 64.81 88 PHE A CA 1
ATOM 703 C C . PHE A 1 88 ? 5.778 -2.119 15.496 1.00 64.81 88 PHE A C 1
ATOM 705 O O . PHE A 1 88 ? 6.429 -2.264 16.531 1.00 64.81 88 PHE A O 1
ATOM 712 N N . SER A 1 89 ? 4.788 -1.229 15.405 1.00 56.66 89 SER A N 1
ATOM 713 C CA . SER A 1 89 ? 4.306 -0.464 16.551 1.00 56.66 89 SER A CA 1
ATOM 714 C C . SER A 1 89 ? 3.704 -1.424 17.589 1.00 56.66 89 SER A C 1
ATOM 716 O O . SER A 1 89 ? 2.627 -2.004 17.393 1.00 56.66 89 SER A O 1
ATOM 718 N N . LYS A 1 90 ? 4.443 -1.631 18.690 1.00 52.09 90 LYS A N 1
ATOM 719 C CA . LYS A 1 90 ? 3.899 -2.211 19.921 1.00 52.09 90 LYS A CA 1
ATOM 720 C C . LYS A 1 90 ? 2.851 -1.237 20.464 1.00 52.09 90 LYS A C 1
ATOM 722 O O . LYS A 1 90 ? 3.105 -0.039 20.490 1.00 52.09 90 LYS A O 1
ATOM 727 N N . ARG A 1 91 ? 1.695 -1.813 20.806 1.00 50.19 91 ARG A N 1
ATOM 728 C CA . ARG A 1 91 ? 0.509 -1.189 21.413 1.00 50.19 91 ARG A CA 1
ATOM 729 C C . ARG A 1 91 ? 0.807 0.031 22.274 1.00 50.19 91 ARG A C 1
ATOM 731 O O . ARG A 1 91 ? 1.690 -0.102 23.147 1.00 50.19 91 ARG A O 1
#